Protein AF-N1ZHU4-F1 (afdb_monomer_lite)

Secondary structure (DSSP, 8-state):
--TTHHHHHHHHHHHHHHHT--HHHHHHHHHHHHHHHHHT--HHHHHHHHTS--SSSS--HHHHHHHHHHH--

pLDDT: mean 87.2, std 12.24, range [42.94, 97.38]

Radius of gyration: 13.24 Å; chains: 1; bounding box: 27×39×27 Å

Foldseek 3Di:
DDPLVPVVVVVLVVVCVVPVDDSVVSQVVLQVVQCCPLVVDDPVRVVVLVPQDAPDSTHGSSSRVVVVVVPPD

Sequence (73 aa):
MNKKNKKFDKICKAIVLKNGVSMKEVKKEMQSAINYAFENVTQEQKLFQSNITKKGEIPTPEELLNFVCKNIK

Structure (mmCIF, N/CA/C/O backbone):
data_AF-N1ZHU4-F1
#
_entry.id   AF-N1ZHU4-F1
#
loop_
_atom_site.group_PDB
_atom_site.id
_atom_site.type_symbol
_atom_site.label_atom_id
_atom_site.label_alt_id
_atom_site.label_comp_id
_atom_site.label_asym_id
_atom_site.label_entity_id
_atom_site.label_seq_id
_atom_site.pdbx_PDB_ins_code
_atom_site.Cartn_x
_atom_site.Cartn_y
_atom_site.Cartn_z
_atom_site.occupancy
_atom_site.B_iso_or_equiv
_atom_site.auth_seq_id
_atom_site.auth_comp_id
_atom_site.auth_asym_id
_atom_site.auth_atom_id
_atom_site.pdbx_PDB_model_num
ATOM 1 N N . MET A 1 1 ? -7.917 -18.969 7.460 1.00 42.94 1 MET A N 1
ATOM 2 C CA . MET A 1 1 ? -7.459 -17.781 6.693 1.00 42.94 1 MET A CA 1
ATOM 3 C C . MET A 1 1 ? -8.668 -16.913 6.344 1.00 42.94 1 MET A C 1
ATOM 5 O O . MET A 1 1 ? -9.614 -17.430 5.763 1.00 42.94 1 MET A O 1
ATOM 9 N N . ASN A 1 2 ? -8.686 -15.642 6.757 1.00 46.00 2 ASN A N 1
ATOM 10 C CA . ASN A 1 2 ? -9.871 -14.773 6.705 1.00 46.00 2 ASN A CA 1
ATOM 11 C C . ASN A 1 2 ? -10.139 -14.246 5.273 1.00 46.00 2 ASN A C 1
ATOM 13 O O . ASN A 1 2 ? -9.198 -13.870 4.576 1.00 46.00 2 ASN A O 1
ATOM 17 N N . LYS A 1 3 ? -11.403 -14.202 4.816 1.00 49.44 3 LYS A N 1
ATOM 18 C CA . LYS A 1 3 ? -11.791 -13.862 3.418 1.00 49.44 3 LYS A CA 1
ATOM 19 C C . LYS A 1 3 ? -11.281 -12.490 2.926 1.00 49.44 3 LYS A C 1
ATOM 21 O O . LYS A 1 3 ? -11.115 -12.327 1.717 1.00 49.44 3 LYS A O 1
ATOM 26 N N . LYS A 1 4 ? -11.027 -11.530 3.829 1.00 50.75 4 LYS A N 1
ATOM 27 C CA . LYS A 1 4 ? -10.588 -10.151 3.515 1.00 50.75 4 LYS A CA 1
ATOM 28 C C . LYS A 1 4 ? -9.190 -10.094 2.867 1.00 50.75 4 LYS A C 1
ATOM 30 O O . LYS A 1 4 ? -9.054 -9.479 1.813 1.00 50.75 4 LYS A O 1
ATOM 35 N N . ASN A 1 5 ? -8.239 -10.904 3.341 1.00 58.38 5 ASN A N 1
ATOM 36 C CA . ASN A 1 5 ? -6.863 -10.930 2.816 1.00 58.38 5 ASN A CA 1
ATOM 37 C C . ASN A 1 5 ? -6.756 -11.417 1.353 1.00 58.38 5 ASN A C 1
ATOM 39 O O . ASN A 1 5 ? -5.751 -11.183 0.686 1.00 58.38 5 ASN A O 1
ATOM 43 N N . LYS A 1 6 ? -7.784 -12.091 0.809 1.00 66.44 6 LYS A N 1
ATOM 44 C CA . LYS A 1 6 ? -7.693 -12.769 -0.499 1.00 66.44 6 LYS A CA 1
ATOM 45 C C . LYS A 1 6 ? -7.704 -11.808 -1.697 1.00 66.44 6 LYS A C 1
ATOM 47 O O . LYS A 1 6 ? -7.231 -12.194 -2.763 1.00 66.44 6 LYS A O 1
ATOM 52 N N . LYS A 1 7 ? -8.261 -10.595 -1.565 1.00 79.81 7 LYS A N 1
ATOM 53 C CA . LYS A 1 7 ? -8.270 -9.589 -2.650 1.00 79.81 7 LYS A CA 1
ATOM 54 C C . LYS A 1 7 ? -6.943 -8.835 -2.726 1.00 79.81 7 LYS A C 1
ATOM 56 O O . LYS A 1 7 ? -6.363 -8.760 -3.804 1.00 79.81 7 LYS A O 1
ATOM 61 N N . PHE A 1 8 ? -6.441 -8.361 -1.587 1.00 86.44 8 PHE A N 1
ATOM 62 C CA . PHE A 1 8 ? -5.161 -7.660 -1.508 1.00 86.44 8 PHE A CA 1
ATOM 63 C C . PHE A 1 8 ? -3.997 -8.539 -1.987 1.00 86.44 8 PHE A C 1
ATOM 65 O O . PHE A 1 8 ? -3.254 -8.145 -2.882 1.00 86.44 8 PHE A O 1
ATOM 72 N N . ASP A 1 9 ? -3.914 -9.787 -1.513 1.00 88.88 9 ASP A N 1
ATOM 73 C CA . ASP A 1 9 ? -2.842 -10.695 -1.935 1.00 88.88 9 ASP A CA 1
ATOM 74 C C . ASP A 1 9 ? -2.886 -11.021 -3.439 1.00 88.88 9 ASP A C 1
ATOM 76 O O . ASP A 1 9 ? -1.840 -11.258 -4.042 1.00 88.88 9 ASP A O 1
ATOM 80 N N . LYS A 1 10 ? -4.066 -11.022 -4.079 1.00 90.50 10 LYS A N 1
ATOM 81 C CA . LYS A 1 10 ? -4.171 -11.195 -5.540 1.00 90.50 10 LYS A CA 1
ATOM 82 C C . LYS A 1 10 ? -3.569 -10.012 -6.295 1.00 90.50 10 LYS A C 1
ATOM 84 O O . LYS A 1 10 ? -2.855 -10.232 -7.268 1.00 90.50 10 LYS A O 1
ATOM 89 N N . ILE A 1 11 ? -3.829 -8.789 -5.834 1.00 89.50 11 ILE A N 1
ATOM 90 C CA . ILE A 1 11 ? -3.260 -7.571 -6.424 1.00 89.50 11 ILE A CA 1
ATOM 91 C C . ILE A 1 11 ? -1.738 -7.598 -6.280 1.00 89.50 11 ILE A C 1
ATOM 93 O O . ILE A 1 11 ? -1.028 -7.464 -7.274 1.00 89.50 11 ILE A O 1
ATOM 97 N N . CYS A 1 12 ? -1.226 -7.870 -5.077 1.00 91.81 12 CYS A N 1
ATOM 98 C CA . CYS A 1 12 ? 0.217 -7.938 -4.863 1.00 91.81 12 CYS A CA 1
ATOM 99 C C . CYS A 1 12 ? 0.877 -9.034 -5.713 1.00 91.81 12 CYS A C 1
ATOM 101 O O . CYS A 1 12 ? 1.939 -8.796 -6.278 1.00 91.81 12 CYS A O 1
ATOM 103 N N . LYS A 1 13 ? 0.242 -10.206 -5.880 1.00 94.25 13 LYS A N 1
ATOM 104 C CA . LYS A 1 13 ? 0.743 -11.259 -6.784 1.00 94.25 13 LYS A CA 1
ATOM 105 C C . LYS A 1 13 ? 0.820 -10.800 -8.239 1.00 94.25 13 LYS A C 1
ATOM 107 O O . LYS A 1 13 ? 1.805 -11.101 -8.902 1.00 94.25 13 LYS A O 1
ATOM 112 N N . ALA A 1 14 ? -0.181 -10.072 -8.731 1.00 94.50 14 ALA A N 1
ATOM 113 C CA . ALA A 1 14 ? -0.151 -9.538 -10.091 1.00 94.50 14 ALA A CA 1
ATOM 114 C C . ALA A 1 14 ? 1.007 -8.541 -10.285 1.00 94.50 14 ALA A C 1
ATOM 116 O O . ALA A 1 14 ? 1.691 -8.587 -11.304 1.00 94.50 14 ALA A O 1
ATOM 117 N N . ILE A 1 15 ? 1.271 -7.690 -9.286 1.00 94.75 15 ILE A N 1
ATOM 118 C CA . ILE A 1 15 ? 2.397 -6.740 -9.301 1.00 94.75 15 ILE A CA 1
ATOM 119 C C . ILE A 1 15 ? 3.738 -7.484 -9.279 1.00 94.75 15 ILE A C 1
ATOM 121 O O . ILE A 1 15 ? 4.617 -7.160 -10.073 1.00 94.75 15 ILE A O 1
ATOM 125 N N . VAL A 1 16 ? 3.878 -8.497 -8.419 1.00 96.88 16 VAL A N 1
ATOM 126 C CA . VAL A 1 16 ? 5.064 -9.369 -8.354 1.00 96.88 16 VAL A CA 1
ATOM 127 C C . VAL A 1 16 ? 5.367 -9.982 -9.720 1.00 96.88 16 VAL A C 1
ATOM 129 O O . VAL A 1 16 ? 6.470 -9.817 -10.231 1.00 96.88 16 VAL A O 1
ATOM 132 N N . LEU A 1 17 ? 4.375 -10.624 -10.345 1.00 96.12 17 LEU A N 1
ATOM 133 C CA . LEU A 1 17 ? 4.549 -11.295 -11.636 1.00 96.12 17 LEU A CA 1
ATOM 134 C C . LEU A 1 17 ? 4.894 -10.317 -12.762 1.00 96.12 17 LEU A C 1
ATOM 136 O O . LEU A 1 17 ? 5.717 -10.633 -13.612 1.00 96.12 17 LEU A O 1
ATOM 140 N N . LYS A 1 18 ? 4.279 -9.130 -12.763 1.00 96.81 18 LYS A N 1
ATOM 141 C CA . LYS A 1 18 ? 4.504 -8.122 -13.803 1.00 96.81 18 LYS A CA 1
ATOM 142 C C . LYS A 1 18 ? 5.891 -7.479 -13.722 1.00 96.81 18 LYS A C 1
ATOM 144 O O . LYS A 1 18 ? 6.446 -7.137 -14.758 1.00 96.81 18 LYS A O 1
ATOM 149 N N . ASN A 1 19 ? 6.415 -7.273 -12.514 1.00 95.31 19 ASN A N 1
ATOM 150 C CA . ASN A 1 19 ? 7.627 -6.475 -12.301 1.00 95.31 19 ASN A CA 1
ATOM 151 C C . ASN A 1 19 ? 8.853 -7.308 -11.891 1.00 95.31 19 ASN A C 1
ATOM 153 O O . ASN A 1 19 ? 9.931 -6.747 -11.745 1.00 95.31 19 ASN A O 1
ATOM 157 N N . GLY A 1 20 ? 8.711 -8.623 -11.687 1.00 95.31 20 GLY A N 1
ATOM 158 C CA . GLY A 1 20 ? 9.827 -9.492 -11.294 1.00 95.31 20 GLY A CA 1
ATOM 159 C C . GLY A 1 20 ? 10.370 -9.214 -9.886 1.00 95.31 20 GLY A C 1
ATOM 160 O O . GLY A 1 20 ? 11.538 -9.469 -9.620 1.00 95.31 20 GLY A O 1
ATOM 161 N N . VAL A 1 21 ? 9.533 -8.685 -8.990 1.00 95.94 21 VAL A N 1
ATOM 162 C CA . VAL A 1 21 ? 9.893 -8.308 -7.607 1.00 95.94 21 VAL A CA 1
ATOM 163 C C . VAL A 1 21 ? 9.291 -9.271 -6.588 1.00 95.94 21 VAL A C 1
ATOM 165 O O . VAL A 1 21 ? 8.370 -10.023 -6.898 1.00 95.94 21 VAL A O 1
ATOM 168 N N . SER A 1 22 ? 9.743 -9.242 -5.337 1.00 95.94 22 SER A N 1
ATOM 169 C CA . SER A 1 22 ? 9.175 -10.077 -4.277 1.00 95.94 22 SER A CA 1
ATOM 170 C C . SER A 1 22 ? 7.896 -9.492 -3.665 1.00 95.94 22 SER A C 1
ATOM 172 O O . SER A 1 22 ? 7.665 -8.284 -3.617 1.00 95.94 22 SER A O 1
ATOM 174 N N . MET A 1 23 ? 7.067 -10.368 -3.089 1.00 94.25 23 MET A N 1
ATOM 175 C CA . MET A 1 23 ? 5.878 -9.969 -2.321 1.00 94.25 23 MET A CA 1
ATOM 176 C C . MET A 1 23 ? 6.226 -9.028 -1.155 1.00 94.25 23 MET A C 1
ATOM 178 O O . MET A 1 23 ? 5.448 -8.134 -0.818 1.00 94.25 23 MET A O 1
ATOM 182 N N . LYS A 1 24 ? 7.388 -9.244 -0.525 1.00 94.62 24 LYS A N 1
ATOM 183 C CA . LYS A 1 24 ? 7.872 -8.424 0.588 1.00 94.62 24 LYS A CA 1
ATOM 184 C C . LYS A 1 24 ? 8.193 -7.009 0.116 1.00 94.62 24 LYS A C 1
ATOM 186 O O . LYS A 1 24 ? 7.779 -6.062 0.775 1.00 94.62 24 LYS A O 1
ATOM 191 N N . GLU A 1 25 ? 8.878 -6.877 -1.017 1.00 96.00 25 GLU A N 1
ATOM 192 C CA . GLU A 1 25 ? 9.197 -5.577 -1.616 1.00 96.00 25 GLU A CA 1
ATOM 193 C C . GLU A 1 25 ? 7.928 -4.830 -2.004 1.00 96.00 25 GLU A C 1
ATOM 195 O O . GLU A 1 25 ? 7.757 -3.698 -1.576 1.00 96.00 25 GLU A O 1
ATOM 200 N N . VAL A 1 26 ? 6.972 -5.480 -2.679 1.00 95.94 26 VAL A N 1
ATOM 201 C CA . VAL A 1 26 ? 5.695 -4.832 -3.032 1.00 95.94 26 VAL A CA 1
ATOM 202 C C . VAL A 1 26 ? 4.991 -4.269 -1.798 1.00 95.94 26 VAL A C 1
ATOM 204 O O . VAL A 1 26 ? 4.593 -3.107 -1.791 1.00 95.94 26 VAL A O 1
ATOM 207 N N . LYS A 1 27 ? 4.850 -5.067 -0.732 1.00 94.19 27 LYS A N 1
ATOM 208 C CA . LYS A 1 27 ? 4.173 -4.615 0.494 1.00 94.19 27 LYS A CA 1
ATOM 209 C C . LYS A 1 27 ? 4.947 -3.496 1.198 1.00 94.19 27 LYS A C 1
ATOM 211 O O . LYS A 1 27 ? 4.321 -2.564 1.699 1.00 94.19 27 LYS A O 1
ATOM 216 N N . LYS A 1 28 ? 6.282 -3.576 1.218 1.00 96.44 28 LYS A N 1
ATOM 217 C CA . LYS A 1 28 ? 7.155 -2.558 1.815 1.00 96.44 28 LYS A CA 1
ATOM 218 C C . LYS A 1 28 ? 7.055 -1.232 1.063 1.00 96.44 28 LYS A C 1
ATOM 220 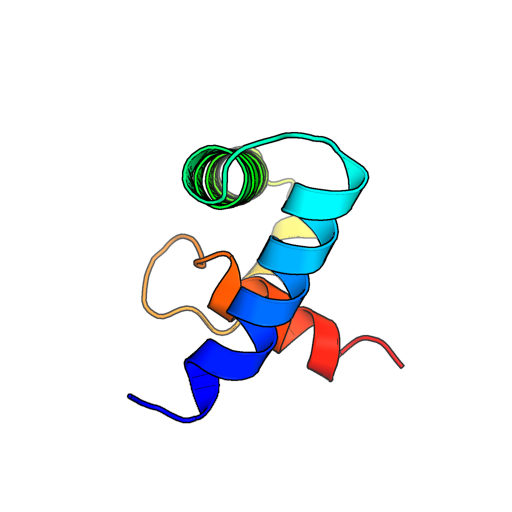O O . LYS A 1 28 ? 6.794 -0.213 1.690 1.00 96.44 28 LYS A O 1
A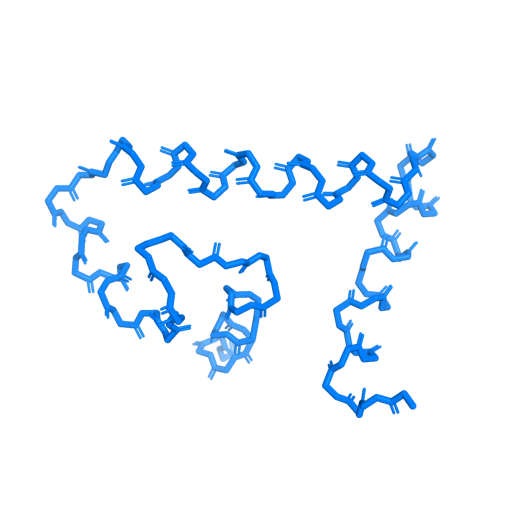TOM 225 N N . GLU A 1 29 ? 7.210 -1.254 -0.256 1.00 97.31 29 GLU A N 1
ATOM 226 C CA . GLU A 1 29 ? 7.171 -0.050 -1.090 1.00 97.31 29 GLU A CA 1
ATOM 227 C C . GLU A 1 29 ? 5.783 0.598 -1.072 1.00 97.31 29 GLU A C 1
ATOM 229 O O . GLU A 1 29 ? 5.672 1.813 -0.922 1.00 97.31 29 GLU A O 1
ATOM 234 N N . MET A 1 30 ? 4.707 -0.201 -1.105 1.00 95.62 30 MET A N 1
ATOM 235 C CA . MET A 1 30 ? 3.349 0.323 -0.922 1.00 95.62 30 MET A CA 1
ATOM 236 C C . MET A 1 30 ? 3.194 1.040 0.421 1.00 95.62 30 MET A C 1
ATOM 238 O O . MET A 1 30 ? 2.685 2.155 0.449 1.00 95.62 30 MET A O 1
ATOM 242 N N . GLN A 1 31 ? 3.636 0.436 1.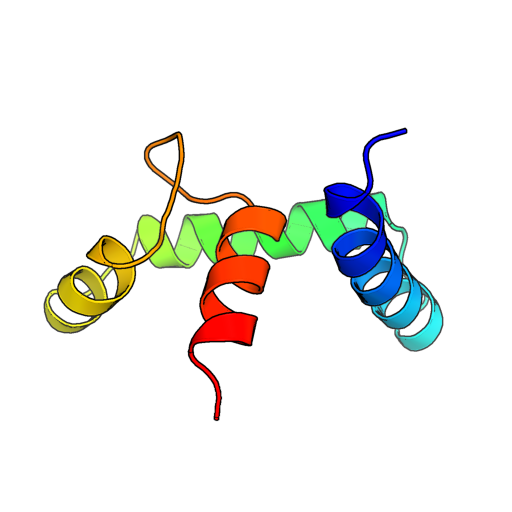531 1.00 96.69 31 GLN A N 1
ATOM 243 C CA . GLN A 1 31 ? 3.563 1.102 2.834 1.00 96.69 31 GLN A CA 1
ATOM 244 C C . GLN A 1 31 ? 4.433 2.365 2.868 1.00 96.69 31 GLN A C 1
ATOM 246 O O . GLN A 1 31 ? 3.990 3.375 3.401 1.00 96.69 31 GLN A O 1
ATOM 251 N N . SER A 1 32 ? 5.631 2.344 2.276 1.00 97.38 32 SER A N 1
ATOM 252 C CA . SER A 1 32 ? 6.519 3.513 2.249 1.00 97.38 32 SER A CA 1
ATOM 253 C C . SER A 1 32 ? 5.899 4.686 1.491 1.00 97.38 32 SER A C 1
ATOM 255 O O . SER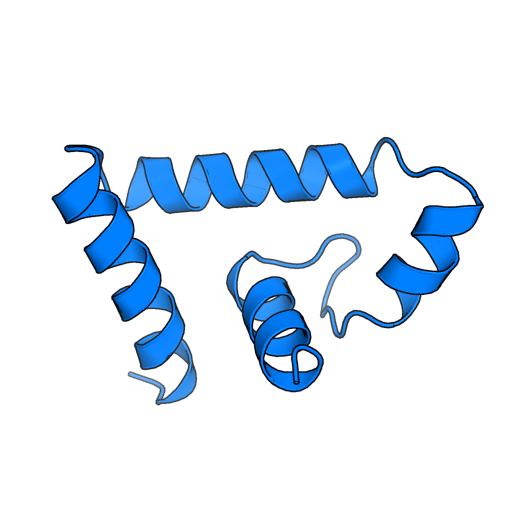 A 1 32 ? 5.964 5.820 1.958 1.00 97.38 32 SER A O 1
ATOM 257 N N . ALA A 1 33 ? 5.246 4.423 0.356 1.00 96.06 33 ALA A N 1
ATOM 258 C CA . ALA A 1 33 ? 4.544 5.452 -0.406 1.00 96.06 33 ALA A CA 1
ATOM 259 C C . ALA A 1 33 ? 3.364 6.043 0.384 1.00 96.06 33 ALA A C 1
ATOM 261 O O . ALA A 1 33 ? 3.131 7.251 0.352 1.00 96.06 33 ALA A O 1
ATOM 262 N N . ILE A 1 34 ? 2.641 5.201 1.128 1.00 94.94 34 ILE A N 1
ATOM 263 C CA . ILE A 1 34 ? 1.551 5.647 2.000 1.00 94.94 34 ILE A CA 1
ATOM 264 C C . ILE A 1 34 ? 2.093 6.503 3.144 1.00 94.94 34 ILE A C 1
ATOM 266 O O . ILE A 1 34 ? 1.558 7.580 3.385 1.00 94.94 34 ILE A O 1
ATOM 270 N N . ASN A 1 35 ? 3.158 6.063 3.814 1.00 95.75 35 ASN A N 1
ATOM 271 C CA . ASN A 1 35 ? 3.783 6.827 4.891 1.00 95.75 35 ASN A CA 1
ATOM 272 C C . ASN A 1 35 ? 4.193 8.211 4.393 1.00 95.75 35 ASN A C 1
ATOM 274 O O . ASN A 1 35 ? 3.762 9.213 4.954 1.00 95.75 35 ASN A O 1
ATOM 278 N N . TYR A 1 36 ? 4.904 8.266 3.264 1.00 95.12 36 TYR A N 1
ATOM 279 C CA . TYR A 1 36 ? 5.315 9.525 2.654 1.00 95.12 36 TYR A CA 1
ATOM 280 C C . TYR A 1 36 ? 4.125 10.462 2.391 1.00 95.12 36 TYR A C 1
ATOM 282 O O . TYR A 1 36 ? 4.192 11.644 2.725 1.00 95.12 36 TYR A O 1
ATOM 290 N N . ALA A 1 37 ? 3.020 9.940 1.847 1.00 92.12 37 ALA A N 1
ATOM 291 C CA . ALA A 1 37 ? 1.825 10.728 1.548 1.00 92.12 37 ALA A CA 1
ATOM 292 C C . ALA A 1 37 ? 1.096 11.257 2.799 1.00 92.12 37 ALA A C 1
ATOM 294 O O . ALA A 1 37 ? 0.473 12.318 2.739 1.00 92.12 37 ALA A O 1
ATOM 295 N N . PHE A 1 38 ? 1.142 10.525 3.915 1.00 90.88 38 PHE A N 1
ATOM 296 C CA . PHE A 1 38 ? 0.508 10.927 5.177 1.00 90.88 38 PHE A CA 1
ATOM 297 C C . PHE A 1 38 ? 1.406 11.828 6.036 1.00 90.88 38 PHE A C 1
ATOM 299 O O . PHE A 1 38 ? 0.896 12.678 6.763 1.00 90.88 38 PHE A O 1
ATOM 306 N N . GLU A 1 39 ? 2.726 11.684 5.930 1.00 92.00 39 GLU A N 1
ATOM 307 C CA . GLU A 1 39 ? 3.707 12.528 6.620 1.00 92.00 39 GLU A CA 1
ATOM 308 C C . GLU A 1 39 ? 3.879 13.893 5.930 1.00 92.00 39 GLU A C 1
ATOM 310 O O . GLU A 1 39 ? 4.077 14.902 6.603 1.00 92.00 39 GLU A O 1
ATOM 315 N N . ASN A 1 40 ? 3.734 13.954 4.600 1.00 90.69 40 ASN A N 1
ATOM 316 C CA . ASN A 1 40 ? 3.942 15.167 3.792 1.00 90.69 40 ASN A CA 1
ATOM 317 C C . ASN A 1 40 ? 2.626 15.727 3.229 1.00 90.69 40 ASN A C 1
ATOM 319 O O . ASN A 1 40 ? 2.521 16.067 2.050 1.00 90.69 40 ASN A O 1
ATOM 323 N N . VAL A 1 41 ? 1.593 15.782 4.068 1.00 88.75 41 VAL A N 1
ATOM 324 C CA . VAL A 1 41 ? 0.226 16.094 3.638 1.00 88.75 41 VAL A CA 1
ATOM 325 C C . VAL A 1 41 ? -0.018 17.602 3.464 1.00 88.75 41 VAL A C 1
ATOM 327 O O . VAL A 1 41 ? 0.219 18.403 4.373 1.00 88.75 41 VAL A O 1
ATOM 330 N N . THR A 1 42 ? -0.572 18.006 2.317 1.00 90.50 42 THR A N 1
ATOM 331 C CA . THR A 1 42 ? -1.073 19.380 2.120 1.00 90.50 42 THR A CA 1
ATOM 332 C C . THR A 1 42 ? -2.432 19.583 2.802 1.00 90.50 42 THR A C 1
ATOM 334 O O . THR A 1 42 ? -3.153 18.626 3.084 1.00 90.50 42 THR A O 1
ATOM 337 N N . GLN A 1 43 ? -2.837 20.830 3.069 1.00 84.19 43 GLN A N 1
ATOM 338 C CA . GLN A 1 43 ? -4.140 21.096 3.703 1.00 84.19 43 GLN A CA 1
ATOM 339 C C . GLN A 1 43 ? -5.321 20.500 2.918 1.00 84.19 43 GLN A C 1
ATOM 341 O O . GLN A 1 43 ? -6.215 19.911 3.522 1.00 84.19 43 GLN A O 1
ATOM 346 N N . GLU A 1 44 ? -5.295 20.576 1.587 1.00 84.06 44 GLU A N 1
ATOM 347 C CA . GLU A 1 44 ? -6.331 19.998 0.721 1.00 84.06 44 GLU A CA 1
ATOM 348 C C . GLU A 1 44 ? -6.370 18.466 0.812 1.00 84.06 44 GLU A C 1
ATOM 350 O O . GLU A 1 44 ? -7.437 17.857 0.897 1.00 84.06 44 GLU A O 1
ATOM 355 N N . GLN A 1 45 ? -5.200 17.826 0.868 1.00 87.38 45 GLN A N 1
ATOM 356 C CA . GLN A 1 45 ? -5.091 16.371 0.951 1.00 87.38 45 GLN A CA 1
ATOM 357 C C . GLN A 1 45 ? -5.560 15.824 2.304 1.00 87.38 45 GLN A C 1
ATOM 359 O O . GLN A 1 45 ? -6.097 14.714 2.348 1.00 87.38 45 GLN A O 1
ATOM 364 N N . LYS A 1 46 ? -5.434 16.595 3.397 1.00 86.56 46 LYS A N 1
ATOM 365 C CA . LYS A 1 46 ? -5.908 16.179 4.733 1.00 86.56 46 LYS A CA 1
ATOM 366 C C . LYS A 1 46 ? -7.393 15.829 4.739 1.00 86.56 46 LYS A C 1
ATOM 368 O O . LYS A 1 46 ? -7.771 14.853 5.383 1.00 86.56 46 LYS A O 1
ATOM 373 N N . LEU A 1 47 ? -8.220 16.589 4.015 1.00 85.38 47 LEU A N 1
ATOM 374 C CA . LEU A 1 47 ? -9.665 16.348 3.930 1.00 85.38 47 LEU A CA 1
ATOM 375 C C . LEU A 1 47 ? -9.982 15.012 3.259 1.00 85.38 47 LEU A C 1
ATOM 377 O O . LEU A 1 47 ? -10.870 14.291 3.696 1.00 85.38 47 LEU A O 1
ATOM 381 N N . PHE A 1 48 ? -9.249 14.649 2.209 1.00 83.94 48 PHE A N 1
ATOM 382 C CA . PHE A 1 48 ? -9.422 13.342 1.583 1.00 83.94 48 PHE A CA 1
ATOM 383 C C . PHE A 1 48 ? -8.911 12.216 2.492 1.00 83.94 48 PHE A C 1
ATOM 385 O O . PHE A 1 48 ? -9.603 11.222 2.707 1.00 83.94 48 PHE A O 1
ATOM 392 N N . GLN A 1 49 ? -7.719 12.387 3.067 1.00 86.62 49 GLN A N 1
ATOM 393 C CA . GLN A 1 49 ? -7.065 11.382 3.906 1.00 86.62 49 GLN A CA 1
ATOM 394 C C . GLN A 1 49 ? -7.818 11.084 5.213 1.00 86.62 49 GLN A C 1
ATOM 396 O O . GLN A 1 49 ? -7.730 9.963 5.719 1.00 86.62 49 GLN A O 1
ATOM 401 N N . SER A 1 50 ? -8.573 12.046 5.756 1.00 86.88 50 SER A N 1
ATOM 402 C CA . SER A 1 50 ? -9.402 11.845 6.953 1.00 86.88 50 SER A CA 1
ATOM 403 C C . SER A 1 50 ? -10.609 10.934 6.709 1.00 86.88 50 SER A C 1
ATOM 405 O O . SER A 1 50 ? -11.077 10.291 7.645 1.00 86.88 50 SER A O 1
ATOM 407 N N . ASN A 1 51 ? -11.075 10.809 5.461 1.00 88.56 51 ASN A N 1
ATOM 408 C CA . ASN A 1 51 ? -12.176 9.911 5.103 1.00 88.56 51 ASN A CA 1
ATOM 409 C C . ASN A 1 51 ? -11.751 8.435 5.027 1.00 88.56 51 ASN A C 1
ATOM 411 O O . ASN A 1 51 ? -12.599 7.541 4.980 1.00 88.56 51 ASN A O 1
ATOM 415 N N . ILE A 1 52 ? -10.445 8.154 5.002 1.00 89.62 52 ILE A N 1
ATOM 416 C CA . ILE A 1 52 ? -9.926 6.796 4.852 1.00 89.62 52 ILE A CA 1
ATOM 417 C C . ILE A 1 52 ? -10.098 6.043 6.168 1.00 89.62 52 ILE A C 1
ATOM 419 O O . ILE A 1 52 ? -9.519 6.405 7.190 1.00 89.62 52 ILE A O 1
ATOM 423 N N . THR A 1 53 ? -10.873 4.957 6.143 1.00 86.81 53 THR A N 1
ATOM 424 C CA . THR A 1 53 ? -11.038 4.089 7.313 1.00 86.81 53 THR A CA 1
ATOM 425 C C . THR A 1 53 ? -9.715 3.400 7.642 1.00 86.81 53 THR A C 1
ATOM 427 O O . THR A 1 53 ? -9.255 2.545 6.885 1.00 86.81 53 THR A O 1
ATOM 430 N N . LYS A 1 54 ? -9.131 3.748 8.787 1.00 88.62 54 LYS A N 1
ATOM 431 C CA . LYS A 1 54 ? -7.849 3.237 9.280 1.00 88.62 54 LYS A CA 1
ATOM 432 C C . LYS A 1 54 ? -7.943 2.932 10.768 1.00 88.62 54 LYS A C 1
ATOM 434 O O . LYS A 1 54 ? -8.628 3.642 11.501 1.00 88.62 54 LYS A O 1
ATOM 439 N N . LYS A 1 55 ? -7.286 1.862 11.212 1.00 85.62 55 LYS A N 1
ATOM 440 C CA . LYS A 1 55 ? -7.222 1.512 12.641 1.00 85.62 55 LYS A CA 1
ATOM 441 C C . LYS A 1 55 ? -6.150 2.284 13.412 1.00 85.62 55 LYS A C 1
ATOM 443 O O . LYS A 1 55 ? -6.270 2.402 14.625 1.00 85.62 55 LYS A O 1
ATOM 448 N N . GLY A 1 56 ? -5.112 2.757 12.722 1.00 85.19 56 GLY A N 1
ATOM 449 C CA . GLY A 1 56 ? -4.023 3.561 13.282 1.00 85.19 56 GLY A CA 1
ATOM 450 C C . GLY A 1 56 ? -3.935 4.950 12.648 1.00 85.19 56 GLY A C 1
ATOM 451 O O . GLY A 1 56 ? -4.838 5.377 11.931 1.00 85.19 56 GLY A O 1
ATOM 452 N N . GLU A 1 57 ? -2.829 5.653 12.888 1.00 86.75 57 GLU A N 1
ATOM 453 C CA . GLU A 1 57 ? -2.611 7.012 12.366 1.00 86.75 57 GLU A CA 1
ATOM 454 C C . GLU A 1 57 ? -2.417 7.038 10.843 1.00 86.75 57 GLU A C 1
ATOM 456 O O . GLU A 1 57 ? -2.982 7.894 10.154 1.00 86.75 57 GLU A O 1
ATOM 461 N N . ILE A 1 58 ? -1.686 6.057 10.312 1.00 92.44 58 ILE A N 1
ATOM 46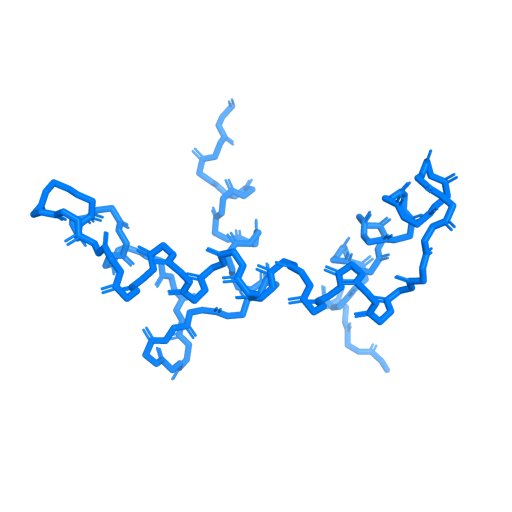2 C CA . ILE A 1 58 ? -1.432 5.861 8.882 1.00 92.44 58 ILE A CA 1
ATOM 463 C C . ILE A 1 58 ? -2.101 4.544 8.454 1.00 92.44 58 ILE A C 1
ATOM 465 O O . ILE A 1 58 ? -1.961 3.539 9.158 1.00 92.44 58 ILE A O 1
ATOM 469 N N . PRO A 1 59 ? -2.858 4.513 7.341 1.00 94.81 59 PRO A N 1
ATOM 470 C CA . PRO A 1 59 ? -3.493 3.288 6.877 1.00 94.81 59 PRO A CA 1
ATOM 471 C C . PRO A 1 59 ? -2.461 2.264 6.397 1.00 94.81 59 PRO A C 1
ATOM 473 O O . PRO A 1 59 ? -1.403 2.593 5.860 1.00 94.81 59 PRO A O 1
ATOM 476 N N . THR A 1 60 ? -2.823 0.993 6.508 1.00 94.94 60 THR A N 1
ATOM 477 C CA . THR A 1 60 ? -2.126 -0.082 5.797 1.00 94.94 60 THR A CA 1
ATOM 478 C C . THR A 1 60 ? -2.483 -0.078 4.301 1.00 94.94 60 THR A C 1
ATOM 480 O O . THR A 1 60 ? -3.563 0.394 3.924 1.00 94.94 60 THR A O 1
ATOM 483 N N . PRO A 1 61 ? -1.653 -0.676 3.423 1.00 93.88 61 PRO A N 1
ATOM 484 C CA . PRO A 1 61 ? -1.985 -0.868 2.014 1.00 93.88 61 PRO A CA 1
ATOM 485 C C . PRO A 1 61 ? -3.344 -1.532 1.783 1.00 93.88 61 PRO A C 1
ATOM 487 O O . PRO A 1 61 ? -4.063 -1.166 0.857 1.00 93.88 61 PRO A O 1
ATOM 490 N N . GLU A 1 62 ? -3.723 -2.488 2.635 1.00 91.31 62 GLU A N 1
ATOM 491 C CA . GLU A 1 62 ? -5.015 -3.167 2.532 1.00 91.31 62 GLU A CA 1
ATOM 492 C C . GLU A 1 62 ? -6.185 -2.241 2.894 1.00 91.31 62 GLU A C 1
ATOM 494 O O . GLU A 1 62 ? -7.199 -2.238 2.194 1.00 91.31 62 GLU A O 1
ATOM 499 N N . GLU A 1 63 ? -6.070 -1.451 3.964 1.00 92.12 63 GLU A N 1
ATOM 500 C CA . GLU A 1 63 ? -7.091 -0.467 4.346 1.00 92.12 63 GLU A CA 1
ATOM 501 C C . GLU A 1 63 ? -7.271 0.592 3.257 1.00 92.12 63 GLU A C 1
ATOM 503 O O . GLU A 1 63 ? -8.402 0.859 2.841 1.00 92.12 63 GLU A O 1
ATOM 508 N N . LEU A 1 64 ? -6.159 1.117 2.733 1.00 91.50 64 LEU A N 1
ATOM 509 C CA . LEU A 1 64 ? -6.180 2.110 1.668 1.00 91.50 64 LEU A CA 1
ATOM 510 C C . LEU A 1 64 ? -6.833 1.557 0.398 1.00 91.50 64 LEU A C 1
ATOM 512 O O . LEU A 1 64 ? -7.756 2.169 -0.130 1.00 91.50 64 LEU A O 1
ATOM 516 N N . LEU A 1 65 ? -6.409 0.384 -0.080 1.00 88.81 65 LEU A N 1
ATOM 517 C CA . LEU A 1 65 ? -6.990 -0.215 -1.285 1.00 88.81 65 LEU A CA 1
ATOM 518 C C . LEU A 1 65 ? -8.464 -0.5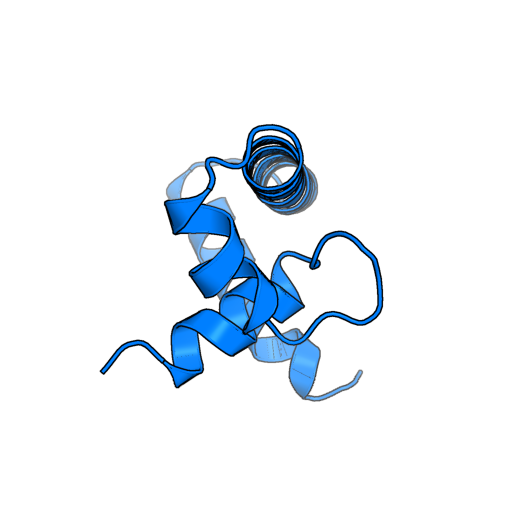68 -1.099 1.00 88.81 65 LEU A C 1
ATOM 520 O O . LEU A 1 65 ? -9.260 -0.360 -2.009 1.00 88.81 65 LEU A O 1
ATOM 524 N N . ASN A 1 66 ? -8.859 -1.057 0.078 1.00 87.50 66 ASN A N 1
ATOM 525 C CA . ASN A 1 66 ? -10.269 -1.311 0.364 1.00 87.50 66 ASN A CA 1
ATOM 526 C C . ASN A 1 66 ? -11.105 -0.028 0.330 1.00 87.50 66 ASN A C 1
ATOM 528 O O . ASN A 1 66 ? -12.246 -0.073 -0.129 1.00 87.50 66 ASN A O 1
ATOM 532 N N . PHE A 1 67 ? -10.570 1.094 0.815 1.00 88.75 67 PHE A N 1
ATOM 533 C CA . PHE A 1 67 ? -11.231 2.390 0.709 1.00 88.75 67 PHE A CA 1
ATOM 534 C C . PHE A 1 67 ? -11.310 2.846 -0.751 1.00 88.75 67 PHE A C 1
ATOM 536 O O . PHE A 1 67 ? -12.398 3.123 -1.250 1.00 88.75 67 PHE A O 1
ATOM 543 N N . VAL A 1 68 ? -10.186 2.856 -1.464 1.00 86.62 68 VAL A N 1
ATOM 544 C CA . VAL A 1 68 ? -10.103 3.313 -2.855 1.00 86.62 68 VAL A CA 1
ATOM 545 C C . VAL A 1 68 ? -11.019 2.488 -3.764 1.00 86.62 68 VAL A C 1
ATOM 547 O O . VAL A 1 68 ? -11.838 3.056 -4.475 1.00 86.62 68 VAL A O 1
ATOM 550 N N . CYS A 1 69 ? -10.999 1.155 -3.677 1.00 83.56 69 CYS A N 1
ATOM 551 C CA . CYS A 1 69 ? -11.870 0.292 -4.484 1.00 83.56 69 CYS A CA 1
ATOM 552 C C . CYS A 1 69 ? -13.373 0.471 -4.209 1.00 83.56 69 CYS A C 1
ATOM 554 O O . CYS A 1 69 ? -14.179 0.048 -5.029 1.00 83.56 69 CYS A O 1
ATOM 556 N N . LYS A 1 70 ? -13.767 1.032 -3.059 1.00 84.56 70 LYS A N 1
ATOM 557 C CA . LYS A 1 70 ? -15.174 1.357 -2.768 1.00 84.56 70 LYS A CA 1
ATOM 558 C C . LYS A 1 70 ? -15.589 2.731 -3.291 1.00 84.56 70 LYS A C 1
ATOM 560 O O . LYS A 1 70 ? -16.782 2.971 -3.429 1.00 84.56 70 LYS A O 1
ATOM 565 N N . ASN A 1 71 ? -14.625 3.620 -3.514 1.00 82.62 71 ASN A N 1
ATOM 566 C CA . ASN A 1 71 ? -14.863 5.022 -3.852 1.00 82.62 71 ASN A CA 1
ATOM 567 C C . ASN A 1 71 ? -14.513 5.363 -5.309 1.00 82.62 71 ASN A C 1
ATOM 569 O O . ASN A 1 71 ? -14.954 6.394 -5.806 1.00 82.62 71 ASN A O 1
ATOM 573 N N . ILE A 1 72 ? -13.761 4.506 -6.005 1.00 76.62 72 ILE A N 1
ATOM 574 C CA . ILE A 1 72 ? -13.619 4.566 -7.461 1.00 76.62 72 ILE A CA 1
ATOM 575 C C . ILE A 1 72 ? -14.902 3.996 -8.083 1.00 76.62 72 ILE A C 1
ATOM 577 O O . ILE A 1 72 ? -15.270 2.856 -7.796 1.00 76.62 72 ILE A O 1
ATOM 581 N N . LYS A 1 73 ? -15.579 4.814 -8.895 1.00 57.47 73 LYS A N 1
ATOM 582 C CA . LYS A 1 73 ? -16.718 4.432 -9.741 1.00 57.47 73 LYS A CA 1
ATOM 583 C C . LYS A 1 73 ? -16.243 4.051 -11.134 1.00 57.47 73 LYS A C 1
ATOM 585 O O . LYS A 1 73 ? -15.302 4.718 -11.617 1.00 57.47 73 LYS A O 1
#